Protein AF-A0A8X7U725-F1 (afdb_monomer_lite)

Organism: Brassica carinata (NCBI:txid52824)

Foldseek 3Di:
DPCPDDDQFALAAQFFAFPVCHQVCVVVCVVPQVVQLVVLPAEDEDQGGNDDPDDPDDRLSGYRYHHQVQQDDPVAWRPHGDPPDDRNHDDHDTAHWGKDWADPDQFWIKIFIDGPPDPPPDGPDIDITTRCPPGSDRRRDPPPD

Sequence (145 aa):
MLNTRRNTRGSKRNSQSYDYHYMEGETMRVMYELWFVKNKVDIVFQVTSTPTKDHPVRDQSAPVYITIGDGGNIEGLATKMTEPQPKYSAFREASFGHTILSIKNRTHTHYGWHRNQDSYTVEADTMWFYNRFWHPINDSPSFHS

Secondary structure (DSSP, 8-state):
----------S-BB---BSTTTTTTHHHHHHHHHHHHHTT--EEEESS----SS-----TTSPEEEE---S--TT-----B-SSPPTTBS------EEEEEEE-SSSEEEEEEEETTS-TT--SEEEEEEPTTT-----S-----

InterPro domains:
  IPR025733 Purple acid phosphatase, C-terminal domain [PF14008] (62-122)
  IPR029052 Metallo-dependent phosphatase-like [G3DSA:3.60.21.10] (14-141)
  IPR029052 Metallo-dependent phosphatase-like [SSF56300] (50-139)
  IPR039331 Purple acid phosphatase-like [PTHR22953] (16-130)

Radius of gyration: 15.3 Å; chains: 1; bounding box: 36×34×38 Å

pLDDT: mean 76.47, std 20.45, range [20.44, 96.69]

Structure (mmCIF, N/CA/C/O backbone):
data_AF-A0A8X7U725-F1
#
_entry.id   AF-A0A8X7U725-F1
#
loop_
_atom_site.group_PDB
_atom_site.id
_atom_site.type_symbol
_atom_site.label_atom_id
_atom_site.label_alt_id
_atom_site.label_comp_id
_atom_site.label_asym_id
_atom_site.label_entity_id
_atom_site.label_seq_id
_atom_site.pdbx_PDB_ins_code
_atom_site.Cartn_x
_atom_site.Cartn_y
_atom_site.Cartn_z
_atom_site.occupancy
_atom_site.B_iso_or_equiv
_atom_site.auth_seq_id
_atom_site.auth_comp_id
_atom_site.auth_asym_id
_atom_site.auth_atom_id
_atom_site.pdbx_PDB_model_num
ATOM 1 N N . MET A 1 1 ? 1.925 -20.130 -18.276 1.00 26.58 1 MET A N 1
ATOM 2 C CA . MET A 1 1 ? 0.991 -20.706 -17.282 1.00 26.58 1 MET A CA 1
ATOM 3 C C . MET A 1 1 ? 0.478 -19.569 -16.415 1.00 26.58 1 MET A C 1
ATOM 5 O O . MET A 1 1 ? 1.246 -19.044 -15.621 1.00 26.58 1 MET A O 1
ATOM 9 N N . LEU A 1 2 ? -0.768 -19.130 -16.627 1.00 22.23 2 LEU A N 1
ATOM 10 C CA . LEU A 1 2 ? -1.413 -18.126 -15.777 1.00 22.23 2 LEU A CA 1
ATOM 11 C C . LEU A 1 2 ? -1.651 -18.738 -14.397 1.00 22.23 2 LEU A C 1
ATOM 13 O O . LEU A 1 2 ? -2.457 -19.653 -14.245 1.00 22.23 2 LEU A O 1
ATOM 17 N N . ASN A 1 3 ? -0.912 -18.265 -13.400 1.00 20.44 3 ASN A N 1
ATOM 18 C CA . ASN A 1 3 ? -1.086 -18.692 -12.022 1.00 20.44 3 ASN A CA 1
ATOM 19 C C . ASN A 1 3 ? -2.199 -17.835 -11.405 1.00 20.44 3 ASN A C 1
ATOM 21 O O . ASN A 1 3 ? -1.935 -16.892 -10.668 1.00 20.44 3 ASN A O 1
ATOM 25 N N . THR A 1 4 ? -3.455 -18.132 -11.740 1.00 25.75 4 THR A N 1
ATOM 26 C CA . THR A 1 4 ? -4.615 -17.551 -11.052 1.00 25.75 4 THR A CA 1
ATOM 27 C C . THR A 1 4 ? -4.652 -18.129 -9.636 1.00 25.75 4 THR A C 1
ATOM 29 O O . THR A 1 4 ? -5.271 -19.165 -9.380 1.00 25.75 4 THR A O 1
ATOM 32 N N . ARG A 1 5 ? -3.902 -17.528 -8.704 1.00 31.48 5 ARG A N 1
ATOM 33 C CA . ARG A 1 5 ? -3.856 -17.997 -7.317 1.00 31.48 5 ARG A CA 1
ATOM 34 C C . ARG A 1 5 ? -5.015 -17.413 -6.522 1.00 31.48 5 ARG A C 1
ATOM 36 O O . ARG A 1 5 ? -5.177 -16.210 -6.377 1.00 31.48 5 ARG A O 1
ATOM 43 N N . ARG A 1 6 ? -5.821 -18.348 -6.020 1.00 25.98 6 ARG A N 1
ATOM 44 C CA . ARG A 1 6 ? -6.953 -18.166 -5.115 1.00 25.98 6 ARG A CA 1
ATOM 45 C C . ARG A 1 6 ? -6.608 -17.193 -3.988 1.00 25.98 6 ARG A C 1
ATOM 47 O O . ARG A 1 6 ? -5.664 -17.413 -3.244 1.00 25.98 6 ARG A O 1
ATOM 54 N N . ASN A 1 7 ? -7.456 -16.184 -3.869 1.00 31.25 7 ASN A N 1
ATOM 55 C CA . ASN A 1 7 ? -7.784 -15.368 -2.709 1.00 31.25 7 ASN A CA 1
ATOM 56 C C . ASN A 1 7 ? -7.334 -15.936 -1.335 1.00 31.25 7 ASN A C 1
ATOM 58 O O . ASN A 1 7 ? -8.131 -16.545 -0.623 1.00 31.25 7 ASN A O 1
ATOM 62 N N . THR A 1 8 ? -6.076 -15.734 -0.933 1.00 26.09 8 THR A N 1
ATOM 63 C CA . THR A 1 8 ? -5.598 -16.040 0.430 1.00 26.09 8 THR A CA 1
ATOM 64 C C . THR A 1 8 ? -5.475 -14.745 1.229 1.00 26.09 8 THR A C 1
ATOM 66 O O . THR A 1 8 ? -4.376 -14.215 1.397 1.00 26.09 8 THR A O 1
ATOM 69 N N . ARG A 1 9 ? -6.620 -14.214 1.678 1.00 45.56 9 ARG A N 1
ATOM 70 C CA . ARG A 1 9 ? -6.715 -12.974 2.466 1.00 45.56 9 ARG A CA 1
ATOM 71 C C . ARG A 1 9 ? -6.283 -13.246 3.892 1.00 45.56 9 ARG A C 1
ATOM 73 O O . ARG A 1 9 ? -6.796 -14.179 4.495 1.00 45.56 9 ARG A O 1
ATOM 80 N N . GLY A 1 10 ? -5.288 -12.465 4.315 1.00 29.30 10 GLY A N 1
ATOM 81 C CA . GLY A 1 10 ? -4.409 -12.497 5.483 1.00 29.30 10 GLY A CA 1
ATOM 82 C C . GLY A 1 10 ? -4.087 -11.094 5.891 1.00 29.30 10 GLY A C 1
ATOM 83 O O . GLY A 1 10 ? -3.778 -10.331 4.991 1.00 29.30 10 GLY A O 1
ATOM 84 N N . SER A 1 11 ? -4.074 -10.766 7.188 1.00 34.38 11 SER A N 1
ATOM 85 C CA . SER A 1 11 ? -3.306 -9.634 7.726 1.00 34.38 11 SER A CA 1
ATOM 86 C C . SER A 1 11 ? -1.824 -9.830 7.387 1.00 34.38 11 SER A C 1
ATOM 88 O O . SER A 1 11 ? -1.000 -10.227 8.210 1.00 34.38 11 SER A O 1
ATOM 90 N N . LYS A 1 12 ? -1.523 -9.639 6.115 1.00 39.59 12 LYS A N 1
ATOM 91 C CA . LYS A 1 12 ? -0.254 -9.758 5.443 1.00 39.59 12 LYS A CA 1
ATOM 92 C C . LYS A 1 12 ? -0.116 -8.421 4.723 1.00 39.59 12 LYS A C 1
ATOM 94 O O . LYS A 1 12 ? -1.026 -7.984 4.024 1.00 39.59 12 LYS A O 1
ATOM 99 N N . ARG A 1 13 ? 0.986 -7.731 4.969 1.00 49.31 13 ARG A N 1
ATOM 100 C CA . ARG A 1 13 ? 1.306 -6.466 4.316 1.00 49.31 13 ARG A CA 1
ATOM 101 C C . ARG A 1 13 ? 1.767 -6.796 2.897 1.00 49.31 13 ARG A C 1
ATOM 103 O O . ARG A 1 13 ? 2.582 -7.703 2.734 1.00 49.31 13 ARG A O 1
ATOM 110 N N . ASN A 1 14 ? 1.301 -6.076 1.881 1.00 47.62 14 ASN A N 1
ATOM 111 C CA . ASN A 1 14 ? 1.899 -6.120 0.540 1.00 47.62 14 ASN A CA 1
ATOM 112 C C . ASN A 1 14 ? 3.205 -5.314 0.558 1.00 47.62 14 ASN A C 1
ATOM 114 O O . ASN A 1 14 ? 3.361 -4.280 -0.084 1.00 47.62 14 ASN A O 1
ATOM 118 N N . SER A 1 15 ? 4.133 -5.771 1.393 1.00 51.38 15 SER A N 1
ATOM 119 C CA . SER A 1 15 ? 5.429 -5.152 1.595 1.00 51.38 15 SER A CA 1
ATOM 120 C C . SER A 1 15 ? 6.461 -5.960 0.828 1.00 51.38 15 SER A C 1
ATOM 122 O O . SER A 1 15 ? 6.668 -7.153 1.090 1.00 51.38 15 SER A O 1
ATOM 124 N N . GLN A 1 16 ? 7.082 -5.298 -0.141 1.00 57.16 16 GLN A N 1
ATOM 125 C CA . GLN A 1 16 ? 8.249 -5.815 -0.834 1.00 57.16 16 GLN A CA 1
ATOM 126 C C . GLN A 1 16 ? 9.435 -5.713 0.129 1.00 57.16 16 GLN A C 1
ATOM 128 O O . GLN A 1 16 ? 9.590 -4.698 0.798 1.00 57.16 16 GLN A O 1
ATOM 133 N N . SER A 1 17 ? 10.234 -6.772 0.266 1.00 55.88 17 SER A N 1
ATOM 134 C CA . SER A 1 17 ? 11.339 -6.841 1.236 1.00 55.88 17 SER A CA 1
ATOM 135 C C . SER A 1 17 ? 12.686 -6.877 0.521 1.00 55.88 17 SER A C 1
ATOM 137 O O . SER A 1 17 ? 13.456 -7.835 0.638 1.00 55.88 17 SER A O 1
ATOM 139 N N . TYR A 1 18 ? 12.923 -5.843 -0.284 1.00 60.12 18 TYR A N 1
ATOM 140 C CA . TYR A 1 18 ? 14.171 -5.682 -1.014 1.00 60.12 18 TYR A CA 1
ATOM 141 C C . TYR A 1 18 ? 15.361 -5.522 -0.071 1.00 60.12 18 TYR A C 1
ATOM 143 O O . TYR A 1 18 ? 15.258 -4.885 0.977 1.00 60.12 18 TYR A O 1
ATOM 151 N N . ASP A 1 19 ? 16.497 -6.090 -0.470 1.00 58.75 19 ASP A N 1
ATOM 152 C CA . ASP A 1 19 ? 17.768 -5.884 0.233 1.00 58.75 19 ASP A CA 1
ATOM 153 C C . ASP A 1 19 ? 18.267 -4.442 0.041 1.00 58.75 19 ASP A C 1
ATOM 155 O O . ASP A 1 19 ? 18.885 -3.849 0.924 1.00 58.75 19 ASP A O 1
ATOM 159 N N . TYR A 1 20 ? 17.975 -3.863 -1.127 1.00 58.16 20 TYR A N 1
ATOM 160 C CA . TYR A 1 20 ? 18.215 -2.456 -1.422 1.00 58.16 20 TYR A CA 1
ATOM 161 C C . TYR A 1 20 ? 17.179 -1.592 -0.679 1.00 58.16 20 TYR A C 1
ATOM 163 O O . TYR A 1 20 ? 15.990 -1.907 -0.705 1.00 58.16 20 TYR A O 1
ATOM 171 N N . HIS A 1 21 ? 17.628 -0.534 0.010 1.00 69.06 21 HIS A N 1
ATOM 172 C CA . HIS A 1 21 ? 16.818 0.283 0.939 1.00 69.06 21 HIS A CA 1
ATOM 173 C C . HIS A 1 21 ? 16.231 -0.476 2.146 1.00 69.06 21 HIS A C 1
ATOM 175 O O . HIS A 1 21 ? 15.200 -0.096 2.710 1.00 69.06 21 HIS A O 1
ATOM 181 N N . TYR A 1 22 ? 16.888 -1.557 2.575 1.00 69.31 22 TYR A N 1
ATOM 182 C CA . TYR A 1 22 ? 16.483 -2.304 3.763 1.00 69.31 22 TYR A CA 1
ATOM 183 C C . TYR A 1 22 ? 16.541 -1.426 5.031 1.00 69.31 22 TYR A C 1
ATOM 185 O O . TYR A 1 22 ? 17.555 -0.797 5.323 1.00 69.31 22 TYR A O 1
ATOM 193 N N . MET A 1 23 ? 15.450 -1.416 5.804 1.00 71.06 23 MET A N 1
ATOM 194 C CA . MET A 1 23 ? 15.261 -0.677 7.071 1.00 71.06 23 MET A CA 1
ATOM 195 C C . MET A 1 23 ? 15.273 0.855 6.973 1.00 71.06 23 MET A C 1
ATOM 197 O O . MET A 1 23 ? 15.240 1.521 8.006 1.00 71.06 23 MET A O 1
ATOM 201 N N . GLU A 1 24 ? 15.238 1.437 5.775 1.00 76.81 24 GLU A N 1
ATOM 202 C CA . GLU A 1 24 ? 15.301 2.896 5.629 1.00 76.81 24 GLU A CA 1
ATOM 203 C C . GLU A 1 24 ? 14.117 3.612 6.300 1.00 76.81 24 GLU A C 1
ATOM 205 O O . GLU A 1 24 ? 14.296 4.622 6.978 1.00 76.81 24 GLU A O 1
ATOM 210 N N . GLY A 1 25 ? 12.907 3.056 6.198 1.00 77.75 25 GLY A N 1
ATOM 211 C CA . GLY A 1 25 ? 11.727 3.649 6.831 1.00 77.75 25 GLY A CA 1
ATOM 212 C C . GLY A 1 25 ? 11.488 3.240 8.290 1.00 77.75 25 GLY A C 1
ATOM 213 O O . GLY A 1 25 ? 10.412 3.513 8.823 1.00 77.75 25 GLY A O 1
ATOM 214 N N . GLU A 1 26 ? 12.450 2.593 8.954 1.00 80.06 26 GLU A N 1
ATOM 215 C CA . GLU A 1 26 ? 12.292 2.150 10.346 1.00 80.06 26 GLU A CA 1
ATOM 216 C C . GLU A 1 26 ? 12.117 3.326 11.318 1.00 80.06 26 GLU A C 1
ATOM 218 O O . GLU A 1 26 ? 11.292 3.268 12.229 1.00 80.06 26 GLU A O 1
ATOM 223 N N . THR A 1 27 ? 12.830 4.432 11.100 1.00 83.06 27 THR A N 1
ATOM 224 C CA . THR A 1 27 ? 12.709 5.643 11.930 1.00 83.06 27 THR A CA 1
ATOM 225 C C . THR A 1 27 ? 11.303 6.242 11.854 1.00 83.06 27 THR A C 1
ATOM 227 O O . THR A 1 27 ? 10.705 6.564 12.881 1.00 83.06 27 THR A O 1
ATOM 230 N N . MET A 1 28 ? 10.734 6.323 10.648 1.00 84.31 28 MET A N 1
ATOM 231 C CA . MET A 1 28 ? 9.357 6.766 10.413 1.00 84.31 28 MET A CA 1
ATOM 232 C C . MET A 1 28 ? 8.356 5.822 11.087 1.00 84.31 28 MET A C 1
ATOM 234 O O . MET A 1 28 ? 7.442 6.283 11.776 1.00 84.31 28 MET A O 1
ATOM 238 N N . ARG A 1 29 ? 8.561 4.504 10.960 1.00 83.19 29 ARG A N 1
ATOM 239 C CA . ARG A 1 29 ? 7.709 3.496 11.601 1.00 83.19 29 ARG A CA 1
ATOM 240 C C . ARG A 1 29 ? 7.685 3.662 13.118 1.00 83.19 29 ARG A C 1
ATOM 242 O O . ARG A 1 29 ? 6.602 3.748 13.688 1.00 83.19 29 ARG A O 1
ATOM 249 N N . VAL A 1 30 ? 8.850 3.753 13.762 1.00 82.00 30 VAL A N 1
ATOM 250 C CA . VAL A 1 30 ? 8.955 3.898 15.225 1.00 82.00 30 VAL A CA 1
ATOM 251 C C . VAL A 1 30 ? 8.194 5.130 15.722 1.00 82.00 30 VAL A C 1
ATOM 253 O O . VAL A 1 30 ? 7.540 5.066 16.762 1.00 82.00 30 VAL A O 1
ATOM 256 N N . MET A 1 31 ? 8.229 6.231 14.969 1.00 87.62 31 MET A N 1
ATOM 257 C CA . MET A 1 31 ? 7.555 7.470 15.359 1.00 87.62 31 MET A CA 1
ATOM 258 C C . MET A 1 31 ? 6.039 7.448 15.120 1.00 87.62 31 MET A C 1
ATOM 260 O O . MET A 1 31 ? 5.293 7.982 15.940 1.00 87.62 31 MET A O 1
ATOM 264 N N . TYR A 1 32 ? 5.569 6.851 14.018 1.00 89.25 32 TYR A N 1
ATOM 265 C CA . TYR A 1 32 ? 4.184 7.031 13.561 1.00 89.25 32 TYR A CA 1
ATOM 266 C C . TYR A 1 32 ? 3.313 5.776 13.568 1.00 89.25 32 TYR A C 1
ATOM 268 O O . TYR A 1 32 ? 2.089 5.910 13.572 1.00 89.25 32 TYR A O 1
ATOM 276 N N . GLU A 1 33 ? 3.873 4.565 13.613 1.00 86.00 33 GLU A N 1
ATOM 277 C CA . GLU A 1 33 ? 3.073 3.331 13.532 1.00 86.00 33 GLU A CA 1
ATOM 278 C C . GLU A 1 33 ? 2.044 3.253 14.666 1.00 86.00 33 GLU A C 1
ATOM 280 O O . GLU A 1 33 ? 0.881 2.932 14.423 1.00 86.00 33 GLU A O 1
ATOM 285 N N . LEU A 1 34 ? 2.414 3.672 15.881 1.00 87.31 34 LEU A N 1
ATOM 286 C CA . LEU A 1 34 ? 1.478 3.756 17.006 1.00 87.31 34 LEU A CA 1
ATOM 287 C C . LEU A 1 34 ? 0.301 4.699 16.723 1.00 87.31 34 LEU A C 1
ATOM 289 O O . LEU A 1 34 ? -0.825 4.427 17.139 1.00 87.31 34 LEU A O 1
ATOM 293 N N . TRP A 1 35 ? 0.533 5.801 16.009 1.00 90.75 35 TRP A N 1
ATOM 294 C CA . TRP A 1 35 ? -0.534 6.724 15.627 1.00 90.75 35 TRP A CA 1
ATOM 295 C C . TRP A 1 35 ? -1.399 6.144 14.514 1.00 90.75 35 TRP A C 1
ATOM 297 O O . TRP A 1 35 ? -2.616 6.326 14.553 1.00 90.75 35 TRP A O 1
ATOM 307 N N . PHE A 1 36 ? -0.815 5.417 13.564 1.00 90.88 36 PHE A N 1
ATOM 308 C CA . PHE A 1 36 ? -1.578 4.753 12.509 1.00 90.88 36 PHE A CA 1
ATOM 309 C C . PHE A 1 36 ? -2.508 3.683 13.074 1.00 90.88 36 PHE A C 1
ATOM 311 O O . PHE A 1 36 ? -3.690 3.664 12.733 1.00 90.88 36 PHE A O 1
ATOM 318 N N . VAL A 1 37 ? -2.005 2.868 14.005 1.00 88.69 37 VAL A N 1
ATOM 319 C CA . VAL A 1 37 ? -2.795 1.862 14.725 1.00 88.69 37 VAL A CA 1
ATOM 320 C C . VAL A 1 37 ? -3.896 2.527 15.553 1.00 88.69 37 VAL A C 1
ATOM 322 O O . VAL A 1 37 ? -5.070 2.173 15.437 1.00 88.69 37 VAL A O 1
ATOM 325 N N . LYS A 1 38 ? -3.548 3.545 16.355 1.00 89.69 38 LYS A N 1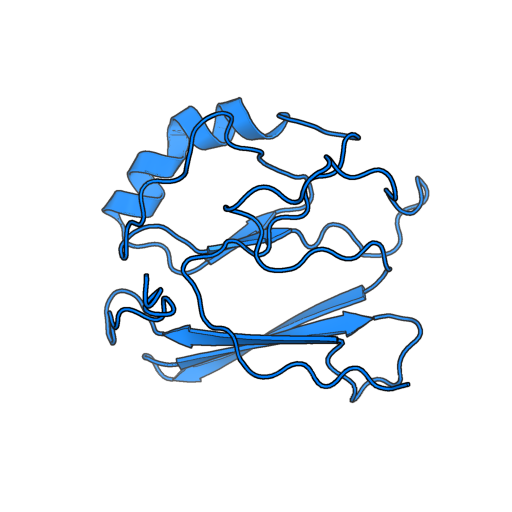
ATOM 326 C CA . LYS A 1 38 ? -4.506 4.260 17.215 1.00 89.69 38 LYS A CA 1
ATOM 327 C C . LYS A 1 38 ? -5.654 4.883 16.420 1.00 89.69 38 LYS A C 1
ATOM 329 O O . LYS A 1 38 ? -6.793 4.856 16.878 1.00 89.69 38 LYS A O 1
ATOM 334 N N . ASN A 1 39 ? -5.357 5.436 15.246 1.00 93.75 39 ASN A N 1
ATOM 335 C CA . ASN A 1 39 ? -6.340 6.101 14.391 1.00 93.75 39 ASN A CA 1
ATOM 336 C C . ASN A 1 39 ? -6.943 5.180 13.321 1.00 93.75 39 ASN A C 1
ATOM 338 O O . ASN A 1 39 ? -7.699 5.664 12.483 1.00 93.75 39 ASN A O 1
ATOM 342 N N . LYS A 1 40 ? -6.653 3.870 13.360 1.00 91.50 40 LYS A N 1
ATOM 343 C CA . LYS A 1 40 ? -7.221 2.863 12.450 1.00 91.50 40 LYS A CA 1
ATOM 344 C C . LYS A 1 40 ? -7.025 3.220 10.975 1.00 91.50 40 LYS A C 1
ATOM 346 O O . LYS A 1 40 ? -7.957 3.116 10.180 1.00 91.50 40 LYS A O 1
ATOM 351 N N . VAL A 1 41 ? -5.819 3.664 10.621 1.00 91.44 41 VAL A N 1
ATOM 352 C CA . VAL A 1 41 ? -5.458 3.922 9.221 1.00 91.44 41 VAL A CA 1
ATOM 353 C C . VAL A 1 41 ? -5.688 2.643 8.414 1.00 91.44 41 VAL A C 1
ATOM 355 O O . VAL A 1 41 ? -5.255 1.569 8.820 1.00 91.44 41 VAL A O 1
ATOM 358 N N . ASP A 1 42 ? -6.380 2.749 7.279 1.00 90.88 42 ASP A N 1
ATOM 359 C CA . ASP A 1 42 ? -6.691 1.588 6.442 1.00 90.88 42 ASP A CA 1
ATOM 360 C C . ASP A 1 42 ? -5.458 1.092 5.667 1.00 90.88 42 ASP A C 1
ATOM 362 O O . ASP A 1 42 ? -5.142 -0.101 5.671 1.00 90.88 42 ASP A O 1
ATOM 366 N N . ILE A 1 43 ? -4.767 2.010 4.982 1.00 90.38 43 ILE A N 1
ATOM 367 C CA . ILE A 1 43 ? -3.702 1.703 4.019 1.00 90.38 43 ILE A CA 1
ATOM 368 C C . ILE A 1 43 ? -2.587 2.751 4.131 1.00 90.38 43 ILE A C 1
ATOM 370 O O . ILE A 1 43 ? -2.867 3.946 4.223 1.00 90.38 43 ILE A O 1
ATOM 374 N N . VAL A 1 44 ? -1.329 2.309 4.076 1.00 90.12 44 VAL A N 1
ATOM 375 C CA . VAL A 1 44 ? -0.142 3.166 3.940 1.00 90.12 44 VAL A CA 1
ATOM 376 C C . VAL A 1 44 ? 0.581 2.799 2.647 1.00 90.12 44 VAL A C 1
ATOM 378 O O . VAL A 1 4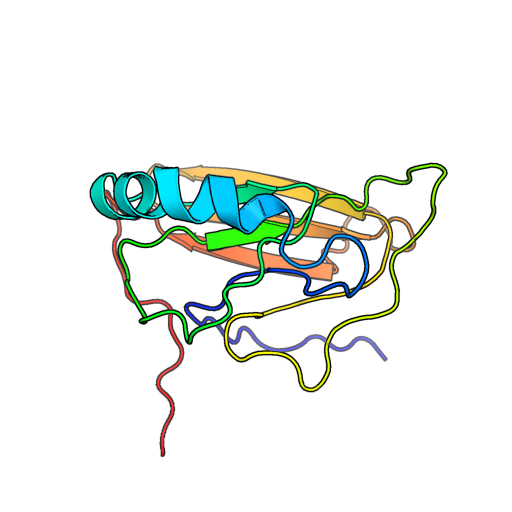4 ? 1.040 1.667 2.486 1.00 90.12 44 VAL A O 1
ATOM 381 N N . PHE A 1 45 ? 0.694 3.759 1.731 1.00 89.69 45 PHE A N 1
ATOM 382 C CA . PHE A 1 45 ? 1.494 3.616 0.515 1.00 89.69 45 PHE A CA 1
ATOM 383 C C . PHE A 1 45 ? 2.911 4.129 0.746 1.00 89.69 45 PHE A C 1
ATOM 385 O O . PHE A 1 45 ? 3.104 5.182 1.354 1.00 89.69 45 PHE A O 1
ATOM 392 N N . GLN A 1 46 ? 3.897 3.395 0.240 1.00 85.94 46 GLN A N 1
ATOM 393 C CA . GLN A 1 46 ? 5.309 3.743 0.371 1.00 85.94 46 GLN A CA 1
ATOM 394 C C . GLN A 1 46 ? 6.098 3.363 -0.882 1.00 85.94 46 GLN A C 1
ATOM 396 O O . GLN A 1 46 ? 5.726 2.446 -1.609 1.00 85.94 46 GLN A O 1
ATOM 401 N N . VAL A 1 47 ? 7.204 4.063 -1.121 1.00 81.25 47 VAL A N 1
ATOM 402 C CA . VAL A 1 47 ? 8.098 3.813 -2.264 1.00 81.25 47 VAL A CA 1
ATOM 403 C C . VAL A 1 47 ? 9.155 2.772 -1.898 1.00 81.25 47 VAL A C 1
ATOM 405 O O . VAL A 1 47 ? 9.375 1.824 -2.643 1.00 81.25 47 VAL A O 1
ATOM 408 N N . THR A 1 48 ? 9.763 2.911 -0.722 1.00 73.81 48 THR A N 1
ATOM 409 C CA . THR A 1 48 ? 10.781 1.993 -0.204 1.00 73.81 48 THR A CA 1
ATOM 410 C C . THR A 1 48 ? 10.193 1.049 0.837 1.00 73.81 48 THR A C 1
ATOM 412 O O . THR A 1 48 ? 9.123 1.292 1.401 1.00 73.81 48 THR A O 1
ATOM 415 N N . SER A 1 49 ? 10.862 -0.078 1.075 1.00 65.62 49 SER A N 1
ATOM 416 C CA . SER A 1 49 ? 10.426 -1.052 2.075 1.00 65.62 49 SER A CA 1
ATOM 417 C C . SER A 1 49 ? 10.685 -0.559 3.504 1.00 65.62 49 SER A C 1
ATOM 419 O O . SER A 1 49 ? 11.709 0.051 3.799 1.00 65.62 49 SER A O 1
ATOM 421 N N . THR A 1 50 ? 9.760 -0.856 4.414 1.00 60.03 50 THR A N 1
ATOM 422 C CA . THR A 1 50 ? 9.892 -0.616 5.860 1.00 60.03 50 THR A CA 1
ATOM 423 C C . THR A 1 50 ? 9.891 -1.974 6.563 1.00 60.03 50 THR A C 1
ATOM 425 O O . THR A 1 50 ? 8.877 -2.401 7.119 1.00 60.03 50 THR A O 1
ATOM 428 N N . PRO A 1 51 ? 10.987 -2.745 6.472 1.00 58.59 51 PRO A N 1
ATOM 429 C CA . PRO A 1 51 ? 11.030 -4.055 7.096 1.00 58.59 51 PRO A CA 1
ATOM 430 C C . PRO A 1 51 ? 10.958 -3.900 8.615 1.00 58.59 51 PRO A C 1
ATOM 432 O O . PRO A 1 51 ? 11.749 -3.182 9.221 1.00 58.59 51 PRO A O 1
ATOM 435 N N . THR A 1 52 ? 10.026 -4.619 9.236 1.00 54.50 52 THR A N 1
ATOM 436 C CA . THR A 1 52 ? 9.992 -4.773 10.691 1.00 54.50 52 THR A CA 1
ATOM 437 C C . THR A 1 52 ? 10.872 -5.949 11.077 1.00 54.50 52 THR A C 1
ATOM 439 O O . THR A 1 52 ? 10.666 -7.061 10.583 1.00 54.50 52 THR A O 1
ATOM 442 N N . LYS A 1 53 ? 11.835 -5.712 11.971 1.00 46.06 53 LYS A N 1
ATOM 443 C CA . LYS A 1 53 ? 12.752 -6.747 12.471 1.00 46.06 53 LYS A CA 1
ATOM 444 C C . LYS A 1 53 ? 12.032 -7.831 13.282 1.00 46.06 53 LYS A C 1
ATOM 446 O O . LYS A 1 53 ? 12.449 -8.983 13.253 1.00 46.06 53 LYS A O 1
ATOM 451 N N . ASP A 1 54 ? 10.913 -7.470 13.907 1.00 49.66 54 ASP A N 1
ATOM 452 C CA . ASP A 1 54 ? 10.137 -8.346 14.774 1.00 49.66 54 ASP A CA 1
ATOM 453 C C . ASP A 1 54 ? 8.730 -8.585 14.223 1.00 49.66 54 ASP A C 1
ATOM 455 O O . ASP A 1 54 ? 8.125 -7.735 13.565 1.00 49.66 54 ASP A O 1
ATOM 459 N N . HIS A 1 55 ? 8.243 -9.802 14.449 1.00 47.59 55 HIS A N 1
ATOM 460 C CA . HIS A 1 55 ? 6.962 -10.325 13.987 1.00 47.59 55 HIS A CA 1
ATOM 461 C C . HIS A 1 55 ? 5.834 -9.293 14.153 1.00 47.59 55 HIS A C 1
ATOM 463 O O . HIS A 1 55 ? 5.550 -8.924 15.294 1.00 47.59 55 HIS A O 1
ATOM 469 N N . PRO A 1 56 ? 5.147 -8.840 13.082 1.00 55.56 56 PRO A N 1
ATOM 470 C CA . PRO A 1 56 ? 3.977 -8.004 13.287 1.00 55.56 56 PRO A CA 1
ATOM 471 C C . PRO A 1 56 ? 2.968 -8.791 14.103 1.00 55.56 56 PRO A C 1
ATOM 473 O O . PRO A 1 56 ? 2.506 -9.867 13.703 1.00 55.56 56 PRO A O 1
ATOM 476 N N . VAL A 1 57 ? 2.638 -8.239 15.261 1.00 55.34 57 VAL A N 1
ATOM 477 C CA . VAL A 1 57 ? 1.467 -8.659 16.008 1.00 55.34 57 VAL A CA 1
ATOM 478 C C . VAL A 1 57 ? 0.280 -8.447 15.077 1.00 55.34 57 VAL A C 1
ATOM 480 O O . VAL A 1 57 ? 0.133 -7.384 14.473 1.00 55.34 57 VAL A O 1
ATOM 483 N N . ARG A 1 58 ? -0.531 -9.491 14.898 1.00 65.25 58 ARG A N 1
ATOM 484 C CA . ARG A 1 58 ? -1.767 -9.379 14.126 1.00 65.25 58 ARG A CA 1
ATOM 485 C C . ARG A 1 58 ? -2.677 -8.402 14.854 1.00 65.25 58 ARG A C 1
ATOM 487 O O . ARG A 1 58 ? -3.269 -8.762 15.866 1.00 65.25 58 ARG A O 1
ATOM 494 N N . ASP A 1 59 ? -2.773 -7.191 14.331 1.00 75.75 59 ASP A N 1
ATOM 495 C CA . ASP A 1 59 ? -3.656 -6.161 14.848 1.00 75.75 59 ASP A CA 1
ATOM 496 C C . ASP A 1 59 ? -4.611 -5.725 13.741 1.00 75.75 59 ASP A C 1
ATOM 498 O O . ASP A 1 59 ? -4.212 -5.196 12.706 1.00 75.75 59 ASP A O 1
ATOM 502 N N . GLN A 1 60 ? -5.901 -5.946 13.977 1.00 81.00 60 GLN A N 1
ATOM 503 C CA . GLN A 1 60 ? -6.961 -5.534 13.067 1.00 81.00 60 GLN A CA 1
ATOM 504 C C . GLN A 1 60 ? -7.073 -4.002 12.960 1.00 81.00 60 GLN A C 1
ATOM 506 O O . GLN A 1 60 ? -7.714 -3.505 12.039 1.00 81.00 60 GLN A O 1
ATOM 511 N N . SER A 1 61 ? -6.465 -3.244 13.871 1.00 86.12 61 SER A N 1
ATOM 512 C CA . SER A 1 61 ? -6.368 -1.784 13.804 1.00 86.12 61 SER A CA 1
ATOM 513 C C . SER A 1 61 ? -5.123 -1.295 13.056 1.00 86.12 61 SER A C 1
ATOM 515 O O . SER A 1 61 ? -5.043 -0.103 12.774 1.00 86.12 61 SER A O 1
ATOM 517 N N . ALA A 1 62 ? -4.167 -2.174 12.728 1.00 85.50 62 ALA A N 1
ATOM 518 C CA . ALA A 1 62 ? -2.981 -1.791 11.970 1.00 85.50 62 ALA A CA 1
ATOM 519 C C . ALA A 1 62 ? -3.300 -1.595 10.476 1.00 85.50 62 ALA A C 1
ATOM 521 O O . ALA A 1 62 ? -4.106 -2.347 9.915 1.00 85.50 62 ALA A O 1
ATOM 522 N N . PRO A 1 63 ? -2.644 -0.624 9.815 1.00 87.62 63 PRO A N 1
ATOM 523 C CA . PRO A 1 63 ? -2.802 -0.424 8.384 1.00 87.62 63 PRO A CA 1
ATOM 524 C C . PRO A 1 63 ? -2.156 -1.548 7.579 1.00 87.62 63 PRO A C 1
ATOM 526 O O . PRO A 1 63 ? -1.178 -2.183 7.993 1.00 87.62 63 PRO A O 1
ATOM 529 N N . VAL A 1 64 ? -2.648 -1.728 6.356 1.00 86.31 64 VAL A N 1
ATOM 530 C CA . VAL A 1 64 ? -1.931 -2.511 5.350 1.00 86.31 64 VAL A CA 1
ATOM 531 C C . VAL A 1 64 ? -0.907 -1.615 4.665 1.00 86.31 64 VAL A C 1
ATOM 533 O O . VAL A 1 64 ? -1.245 -0.570 4.117 1.00 86.31 64 VAL A O 1
ATOM 536 N N . TYR A 1 65 ? 0.354 -2.035 4.691 1.00 86.25 65 TYR A N 1
ATOM 537 C CA . TYR A 1 65 ? 1.435 -1.346 3.994 1.00 86.25 65 TYR A CA 1
ATOM 538 C C . TYR A 1 65 ? 1.582 -1.914 2.586 1.00 86.25 65 TYR A C 1
ATOM 540 O O . TYR A 1 65 ? 1.651 -3.138 2.429 1.00 86.25 65 TYR A O 1
ATOM 548 N N . ILE A 1 66 ? 1.629 -1.026 1.594 1.00 87.38 66 ILE A N 1
ATOM 549 C CA . ILE A 1 66 ? 1.773 -1.367 0.180 1.00 87.38 66 ILE A CA 1
ATOM 550 C C . ILE A 1 66 ? 2.974 -0.615 -0.389 1.00 87.38 66 ILE A C 1
ATOM 552 O O . ILE A 1 66 ? 3.000 0.619 -0.397 1.00 87.38 66 ILE A O 1
ATOM 556 N N . THR A 1 67 ? 3.968 -1.360 -0.866 1.00 86.62 67 THR A N 1
ATOM 557 C CA . THR A 1 67 ? 5.129 -0.791 -1.561 1.00 86.62 67 THR A CA 1
ATOM 558 C C . THR A 1 67 ? 4.827 -0.654 -3.056 1.00 86.62 67 THR A C 1
ATOM 560 O O . THR A 1 67 ? 4.513 -1.655 -3.691 1.00 86.62 67 THR A O 1
ATOM 563 N N . ILE A 1 68 ? 4.908 0.567 -3.596 1.00 88.12 68 ILE A N 1
ATOM 564 C CA . ILE A 1 68 ? 4.566 0.924 -4.993 1.00 88.12 68 ILE A CA 1
ATOM 565 C C . ILE A 1 68 ? 5.645 1.804 -5.657 1.00 88.12 68 ILE A C 1
ATOM 567 O O . ILE A 1 68 ? 5.353 2.737 -6.403 1.00 88.12 68 ILE A O 1
ATOM 571 N N . GLY A 1 69 ? 6.916 1.570 -5.315 1.00 87.19 69 GLY A N 1
ATOM 572 C CA . GLY A 1 69 ? 8.069 2.318 -5.839 1.00 87.19 69 GLY A CA 1
ATOM 573 C C . GLY A 1 69 ? 8.541 1.895 -7.236 1.00 87.19 69 GLY A C 1
ATOM 574 O O . GLY A 1 69 ? 9.631 2.263 -7.664 1.00 87.19 69 GLY A O 1
ATOM 575 N N . AS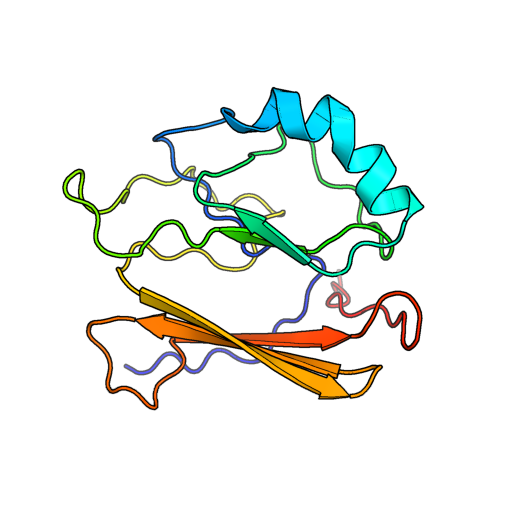P A 1 70 ? 7.737 1.114 -7.948 1.00 90.00 70 ASP A N 1
ATOM 576 C CA . ASP A 1 70 ? 8.047 0.403 -9.185 1.00 90.00 70 ASP A CA 1
ATOM 577 C C . ASP A 1 70 ? 7.587 1.148 -10.454 1.00 90.00 70 ASP A C 1
ATOM 579 O O . ASP A 1 70 ? 7.269 0.546 -11.476 1.00 90.00 70 ASP A O 1
ATOM 583 N N . GLY A 1 71 ? 7.589 2.482 -10.424 1.00 91.06 71 GLY A N 1
ATOM 584 C CA . GLY A 1 71 ? 7.075 3.310 -11.524 1.00 91.06 71 GLY A CA 1
ATOM 585 C C . GLY A 1 71 ? 7.954 3.401 -12.782 1.00 91.06 71 GLY A C 1
ATOM 586 O O . GLY A 1 71 ? 7.539 4.033 -13.749 1.00 91.06 71 GLY A O 1
ATOM 587 N N . GLY A 1 72 ? 9.157 2.808 -12.796 1.00 90.25 72 GLY A N 1
ATOM 588 C CA . GLY A 1 72 ? 10.079 2.886 -13.945 1.00 90.25 72 GLY A CA 1
ATOM 589 C C . GLY A 1 72 ? 11.240 3.872 -13.783 1.00 90.25 72 GLY A C 1
ATOM 590 O O . GLY A 1 72 ? 11.593 4.562 -14.737 1.00 90.25 72 GLY A O 1
ATOM 591 N N . ASN A 1 73 ? 11.813 3.984 -12.582 1.00 88.81 73 ASN A N 1
ATOM 592 C CA . ASN A 1 73 ? 12.951 4.872 -12.330 1.00 88.81 73 ASN A CA 1
ATOM 593 C C . ASN A 1 73 ? 14.238 4.409 -13.064 1.00 88.81 73 ASN A C 1
ATOM 595 O O . ASN A 1 73 ? 14.359 3.254 -13.478 1.00 88.81 73 ASN A O 1
ATOM 599 N N . ILE A 1 74 ? 15.212 5.319 -13.197 1.00 90.44 74 ILE A N 1
ATOM 600 C CA . ILE A 1 74 ? 16.483 5.068 -13.905 1.00 90.44 74 ILE A CA 1
ATOM 601 C C . ILE A 1 74 ? 17.429 4.095 -13.182 1.00 90.44 74 ILE A C 1
ATOM 603 O O . ILE A 1 74 ? 18.332 3.555 -13.815 1.00 90.44 74 ILE A O 1
ATOM 607 N N . GLU A 1 75 ? 17.247 3.882 -11.877 1.00 87.00 75 GLU A N 1
ATOM 608 C CA . GLU A 1 75 ? 18.053 2.955 -11.069 1.00 87.00 75 GLU A CA 1
ATOM 609 C C . GLU A 1 75 ? 17.704 1.494 -11.396 1.00 87.00 75 GLU A C 1
ATOM 611 O O . GLU A 1 75 ? 18.512 0.590 -11.181 1.00 87.00 75 GLU A O 1
ATOM 616 N N . GLY A 1 76 ? 16.527 1.266 -11.987 1.00 87.75 76 GLY A N 1
ATOM 617 C CA . GLY A 1 76 ? 16.058 -0.040 -12.428 1.00 87.75 76 GLY A CA 1
ATOM 618 C C . GLY A 1 76 ? 15.243 -0.782 -11.367 1.00 87.75 76 GLY A C 1
ATOM 619 O O . GLY A 1 76 ? 14.777 -0.215 -10.380 1.00 87.75 76 GLY A O 1
ATOM 620 N N . LEU A 1 77 ? 15.027 -2.081 -11.596 1.00 85.00 77 LEU A N 1
ATOM 621 C CA . LEU A 1 77 ? 14.292 -2.941 -10.667 1.00 85.00 77 LEU A CA 1
ATOM 622 C C . LEU A 1 77 ? 15.210 -3.479 -9.570 1.00 85.00 77 LEU A C 1
ATOM 624 O O . LEU A 1 77 ? 16.219 -4.132 -9.850 1.00 85.00 77 LEU A O 1
ATOM 628 N N . ALA A 1 78 ? 14.791 -3.324 -8.317 1.00 82.75 78 ALA A N 1
ATOM 629 C CA . ALA A 1 78 ? 15.334 -4.121 -7.229 1.00 82.75 78 ALA A CA 1
ATOM 630 C C . ALA A 1 78 ? 14.826 -5.565 -7.379 1.00 82.75 78 ALA A C 1
ATOM 632 O O . ALA A 1 78 ? 13.628 -5.819 -7.342 1.00 82.75 78 ALA A O 1
ATOM 633 N N . THR A 1 79 ? 15.725 -6.527 -7.588 1.00 83.56 79 THR A N 1
ATOM 634 C CA . THR A 1 79 ? 15.359 -7.950 -7.753 1.00 83.56 79 THR A CA 1
ATOM 635 C C . THR A 1 79 ? 15.758 -8.813 -6.561 1.00 83.56 79 THR A C 1
ATOM 637 O O . THR A 1 79 ? 15.176 -9.874 -6.346 1.00 83.56 79 THR A O 1
ATOM 640 N N . LYS A 1 80 ? 16.728 -8.358 -5.758 1.0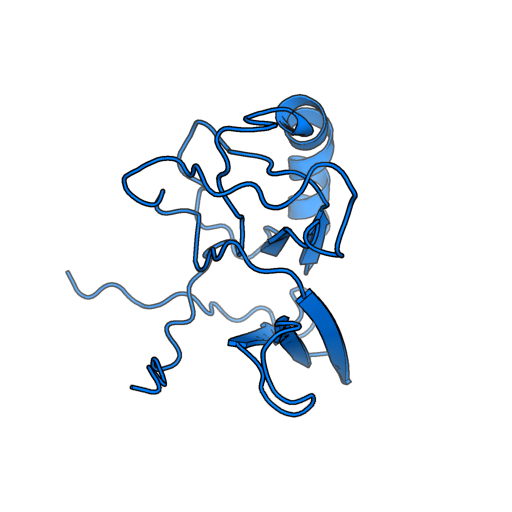0 84.12 80 LYS A N 1
ATOM 641 C CA . LYS A 1 80 ? 17.176 -9.056 -4.549 1.00 84.12 80 LYS A CA 1
ATOM 642 C C . LYS A 1 80 ? 16.206 -8.796 -3.405 1.00 84.12 80 LYS A C 1
ATOM 644 O O . LYS A 1 80 ? 16.051 -7.654 -2.972 1.00 84.12 80 LYS A O 1
ATOM 649 N N . MET A 1 81 ? 15.565 -9.858 -2.935 1.00 83.62 81 MET A N 1
ATOM 650 C CA . MET A 1 81 ? 14.657 -9.840 -1.795 1.00 83.62 81 MET A CA 1
ATOM 651 C C . MET A 1 81 ? 15.184 -10.768 -0.703 1.00 83.62 81 MET A C 1
ATOM 653 O O . MET A 1 81 ? 15.757 -11.816 -0.993 1.00 83.62 81 MET A O 1
ATOM 657 N N . THR A 1 82 ? 14.906 -10.415 0.547 1.00 81.19 82 THR A N 1
ATOM 658 C CA . THR A 1 82 ? 15.191 -11.262 1.712 1.00 81.19 82 THR A CA 1
ATOM 659 C C . THR A 1 82 ? 14.498 -12.625 1.596 1.00 81.19 82 THR A C 1
ATOM 661 O O . THR A 1 82 ? 13.292 -12.700 1.342 1.00 81.19 82 THR A O 1
ATOM 664 N N . GLU A 1 83 ? 15.242 -13.710 1.819 1.00 82.12 83 GLU A N 1
ATOM 665 C CA . GLU A 1 83 ? 14.725 -15.084 1.785 1.00 82.12 83 GLU A CA 1
ATOM 666 C C . GLU A 1 83 ? 14.942 -15.818 3.124 1.00 82.12 83 GLU A C 1
ATOM 668 O O . GLU A 1 83 ? 15.995 -15.651 3.745 1.00 82.12 83 GLU A O 1
ATOM 673 N N . PRO A 1 84 ? 13.980 -16.650 3.578 1.00 86.50 84 PRO A N 1
ATOM 674 C CA . PRO A 1 84 ? 12.666 -16.893 2.970 1.00 86.50 84 PRO A CA 1
ATOM 675 C C . PRO A 1 84 ? 11.729 -15.679 3.102 1.00 86.50 84 PRO A C 1
ATOM 677 O O . PRO A 1 84 ? 11.948 -14.818 3.957 1.00 86.50 84 PRO A O 1
ATOM 680 N N . GLN A 1 85 ? 10.660 -15.622 2.296 1.00 81.38 85 GLN A N 1
ATOM 681 C CA . GLN A 1 85 ? 9.644 -14.567 2.413 1.00 81.38 85 GLN A CA 1
ATOM 682 C C . GLN A 1 85 ? 9.188 -14.388 3.869 1.00 81.38 85 GLN A C 1
ATOM 684 O O . GLN A 1 85 ? 8.659 -15.332 4.472 1.00 81.38 85 GLN A O 1
ATOM 689 N N . PRO A 1 86 ? 9.364 -13.192 4.459 1.00 78.31 86 PRO A N 1
ATOM 690 C CA . PRO A 1 86 ? 8.988 -12.977 5.841 1.00 78.31 86 PRO A CA 1
ATOM 691 C C . PRO A 1 86 ? 7.468 -13.068 5.981 1.00 78.31 86 PRO A C 1
ATOM 693 O O . PRO A 1 86 ? 6.724 -12.606 5.118 1.00 78.31 86 PRO A O 1
ATOM 696 N N . LYS A 1 87 ? 6.986 -13.609 7.108 1.00 80.00 87 LYS A N 1
ATOM 697 C CA . LYS A 1 87 ? 5.547 -13.865 7.345 1.00 80.00 87 LYS A CA 1
ATOM 698 C C . LYS A 1 87 ? 4.656 -12.621 7.216 1.00 80.00 87 LYS A C 1
ATOM 700 O O . LYS A 1 87 ? 3.447 -12.759 7.052 1.00 80.00 87 LYS A O 1
ATOM 705 N N . TYR A 1 88 ? 5.239 -11.428 7.330 1.00 76.38 88 TYR A N 1
ATOM 706 C CA . TYR A 1 88 ? 4.532 -10.162 7.182 1.00 76.38 88 TYR A CA 1
ATOM 707 C C . TYR A 1 88 ? 4.288 -9.754 5.730 1.00 76.38 88 TYR A C 1
ATOM 709 O O . TYR A 1 88 ? 3.438 -8.899 5.516 1.00 76.38 88 TYR A O 1
ATOM 717 N N . SER A 1 89 ? 5.021 -10.312 4.765 1.00 80.06 89 SER A N 1
ATOM 718 C CA . SER A 1 89 ? 4.883 -10.016 3.339 1.00 80.06 89 SER A CA 1
ATOM 719 C C . SER A 1 89 ? 3.850 -10.966 2.724 1.00 80.06 89 SER A C 1
ATOM 721 O O . SER A 1 89 ? 3.994 -12.186 2.820 1.00 80.06 89 SER A O 1
ATOM 723 N N . ALA A 1 90 ? 2.781 -10.427 2.132 1.00 80.62 90 ALA A N 1
ATOM 724 C CA . ALA A 1 90 ? 1.753 -11.215 1.446 1.00 80.62 90 ALA A CA 1
ATOM 725 C C . ALA A 1 90 ? 2.150 -11.556 0.024 1.00 80.62 90 ALA A C 1
ATOM 727 O O . ALA A 1 90 ? 2.137 -12.722 -0.371 1.00 80.62 90 ALA A O 1
ATOM 728 N N . PHE A 1 91 ? 2.498 -10.510 -0.707 1.00 84.19 91 PHE A N 1
ATOM 729 C CA . PHE A 1 91 ? 2.840 -10.531 -2.106 1.00 84.19 91 PHE A CA 1
ATOM 730 C C . PHE A 1 91 ? 4.045 -9.617 -2.313 1.00 84.19 91 PHE A C 1
ATOM 732 O O . PHE A 1 91 ? 4.177 -8.578 -1.660 1.00 84.19 91 PHE A O 1
ATOM 739 N N . ARG A 1 92 ? 4.947 -10.045 -3.194 1.00 85.25 92 ARG A N 1
ATOM 740 C CA . ARG A 1 92 ? 6.124 -9.289 -3.613 1.00 85.25 92 ARG A CA 1
ATOM 741 C C . ARG A 1 92 ? 6.537 -9.763 -4.999 1.00 85.25 92 ARG A C 1
ATOM 743 O O . ARG A 1 92 ? 6.653 -10.965 -5.227 1.00 85.25 92 ARG A O 1
ATOM 750 N N . GLU A 1 93 ? 6.764 -8.824 -5.905 1.00 86.06 93 GLU A N 1
ATOM 751 C CA . GLU A 1 93 ? 7.214 -9.097 -7.267 1.00 86.06 93 GLU A CA 1
ATOM 752 C C . GLU A 1 93 ? 8.076 -7.928 -7.747 1.00 86.06 93 GLU A C 1
ATOM 754 O O . GLU A 1 93 ? 7.754 -6.773 -7.494 1.00 86.06 93 GLU A O 1
ATOM 759 N N . ALA A 1 94 ? 9.192 -8.230 -8.414 1.00 88.75 94 ALA A N 1
ATOM 760 C CA . ALA A 1 94 ? 10.035 -7.224 -9.049 1.00 88.75 94 ALA A CA 1
ATOM 761 C C . ALA A 1 94 ? 9.593 -7.046 -10.505 1.00 88.75 94 ALA A C 1
ATOM 763 O O . ALA A 1 94 ? 10.030 -7.771 -11.397 1.00 88.75 94 ALA A O 1
ATOM 764 N N . SER A 1 95 ? 8.683 -6.111 -10.738 1.00 90.31 95 SER A N 1
ATOM 765 C CA . SER A 1 95 ? 8.245 -5.682 -12.067 1.00 90.31 95 SER A CA 1
ATOM 766 C C . SER A 1 95 ? 7.862 -4.221 -12.004 1.00 90.31 95 SER A C 1
ATOM 768 O O . SER A 1 95 ? 7.460 -3.759 -10.945 1.00 90.31 95 SER A O 1
ATOM 770 N N . PHE A 1 96 ? 7.986 -3.509 -13.122 1.00 92.50 96 PHE A N 1
ATOM 771 C CA . PHE A 1 96 ? 7.448 -2.159 -13.193 1.00 92.50 96 PHE A CA 1
ATOM 772 C C . PHE A 1 96 ? 5.935 -2.207 -13.341 1.00 92.50 96 PHE A C 1
ATOM 774 O O . PHE A 1 96 ? 5.400 -3.089 -14.021 1.00 92.50 96 PHE A O 1
ATOM 781 N N . GLY A 1 97 ? 5.261 -1.233 -12.752 1.00 93.44 97 GLY A N 1
ATOM 782 C CA . GLY A 1 97 ? 3.816 -1.223 -12.709 1.00 93.44 97 GLY A CA 1
ATOM 783 C C . GLY A 1 97 ? 3.237 0.029 -12.079 1.00 93.44 97 GLY A C 1
ATOM 784 O O . GLY A 1 97 ? 3.913 1.030 -11.842 1.00 93.44 97 GLY A O 1
ATOM 785 N N . HIS A 1 98 ? 1.933 -0.033 -11.844 1.00 93.12 98 HIS A N 1
ATOM 786 C CA . HIS A 1 98 ? 1.179 0.992 -11.141 1.00 93.12 98 HIS A CA 1
ATOM 787 C C . HIS A 1 98 ? -0.017 0.368 -10.426 1.00 93.12 98 HIS A C 1
ATOM 789 O O . HIS A 1 98 ? -0.485 -0.715 -10.778 1.00 93.12 98 HIS A O 1
ATOM 795 N N . THR A 1 99 ? -0.535 1.062 -9.415 1.00 92.56 99 THR A N 1
ATOM 796 C CA . THR A 1 99 ? -1.697 0.600 -8.652 1.00 92.56 99 THR A CA 1
ATOM 797 C C . THR A 1 99 ? -2.905 1.486 -8.859 1.00 92.56 99 THR A C 1
ATOM 799 O O . THR A 1 99 ? -2.789 2.711 -8.842 1.00 92.56 99 THR A O 1
ATOM 802 N N . ILE A 1 100 ? -4.075 0.867 -8.944 1.00 94.69 100 ILE A N 1
ATOM 803 C CA . ILE A 1 100 ? -5.367 1.537 -8.973 1.00 94.69 100 ILE A CA 1
ATOM 804 C C . ILE A 1 100 ? -6.100 1.224 -7.671 1.00 94.69 100 ILE A C 1
ATOM 806 O O . ILE A 1 100 ? -6.375 0.067 -7.350 1.00 94.69 100 ILE A O 1
ATOM 810 N N . LEU A 1 101 ? -6.454 2.278 -6.934 1.00 95.06 101 LEU A N 1
ATOM 811 C CA . LEU A 1 101 ? -7.299 2.191 -5.749 1.00 95.06 101 LEU A CA 1
ATOM 812 C C . LEU A 1 101 ? -8.705 2.704 -6.081 1.00 95.06 101 LEU A C 1
ATOM 814 O O . LEU A 1 101 ? -8.925 3.895 -6.278 1.00 95.06 101 LEU A O 1
ATOM 818 N N . SER A 1 102 ? -9.671 1.794 -6.137 1.00 96.12 102 SER A N 1
ATOM 819 C CA . SER A 1 102 ? -11.070 2.070 -6.460 1.00 96.12 102 SER A CA 1
ATOM 820 C C . SER A 1 102 ? -11.947 2.027 -5.209 1.00 96.12 102 SER A C 1
ATOM 822 O O . SER A 1 102 ? -12.426 0.958 -4.816 1.00 96.12 102 SER A O 1
ATOM 824 N N . ILE A 1 103 ? -12.205 3.187 -4.604 1.00 96.31 103 ILE A N 1
ATOM 825 C CA . ILE A 1 103 ? -13.144 3.321 -3.478 1.00 96.31 103 ILE A CA 1
ATOM 826 C C . ILE A 1 103 ? -14.562 3.087 -4.002 1.00 96.31 103 ILE A C 1
ATOM 828 O O . ILE A 1 103 ? -15.039 3.819 -4.867 1.00 96.31 103 ILE A O 1
ATOM 832 N N . LYS A 1 104 ? -15.236 2.046 -3.506 1.00 96.44 104 LYS A N 1
ATOM 833 C CA . LYS A 1 104 ? -16.595 1.702 -3.953 1.00 96.44 104 LYS A CA 1
ATOM 834 C C . LYS A 1 104 ? -17.655 2.364 -3.087 1.00 96.44 104 LYS A C 1
ATOM 836 O O . LYS A 1 104 ? -18.669 2.824 -3.597 1.00 96.44 104 LYS A O 1
ATOM 841 N N . ASN A 1 105 ? -17.438 2.379 -1.777 1.00 96.56 105 ASN A N 1
ATOM 842 C CA . ASN A 1 105 ? -18.316 2.999 -0.789 1.00 96.56 105 ASN A CA 1
ATOM 843 C C . ASN A 1 105 ? -17.559 3.146 0.544 1.00 96.56 105 ASN A C 1
ATOM 845 O O . ASN A 1 105 ? -16.373 2.839 0.627 1.00 96.56 105 ASN A O 1
ATOM 849 N N . ARG A 1 106 ? -18.252 3.575 1.608 1.00 96.69 106 ARG A N 1
ATOM 850 C CA . ARG A 1 106 ? -17.643 3.764 2.939 1.00 96.69 106 ARG A CA 1
ATOM 851 C C . ARG A 1 106 ? -17.049 2.493 3.564 1.00 96.69 106 ARG A C 1
ATOM 853 O O . ARG A 1 106 ? -16.321 2.605 4.540 1.00 96.69 106 ARG A O 1
ATOM 860 N N . THR A 1 107 ? -17.402 1.302 3.073 1.00 95.00 107 THR A N 1
ATOM 861 C CA . THR A 1 107 ? -16.962 0.019 3.638 1.00 95.00 107 THR A CA 1
ATOM 862 C C . THR A 1 107 ? -15.989 -0.747 2.751 1.00 95.00 107 THR A C 1
ATOM 864 O O . THR A 1 107 ? -15.238 -1.546 3.295 1.00 95.00 107 THR A O 1
ATOM 867 N N . HIS A 1 108 ? -15.977 -0.522 1.434 1.00 93.81 108 HIS A N 1
ATOM 868 C CA . HIS A 1 108 ? -15.216 -1.331 0.481 1.00 93.81 108 HIS A CA 1
ATOM 869 C C . HIS A 1 108 ? -14.364 -0.486 -0.459 1.00 93.81 108 HIS A C 1
ATOM 871 O O . HIS A 1 108 ? -14.858 0.420 -1.138 1.00 93.81 108 HIS A O 1
ATOM 877 N N . THR A 1 109 ? -13.113 -0.906 -0.600 1.00 95.38 109 THR A N 1
ATOM 878 C CA . THR A 1 109 ? -12.172 -0.383 -1.586 1.00 95.38 109 THR A CA 1
ATOM 879 C C . THR A 1 109 ? -11.515 -1.548 -2.314 1.00 95.38 109 THR A C 1
ATOM 881 O O . THR A 1 109 ? -11.085 -2.509 -1.683 1.00 95.38 109 THR A O 1
ATOM 884 N N . HIS A 1 110 ? -11.447 -1.479 -3.641 1.00 94.62 110 HIS A N 1
ATOM 885 C CA . HIS A 1 110 ? -10.714 -2.448 -4.453 1.00 94.62 110 HIS A CA 1
ATOM 886 C C . HIS A 1 110 ? -9.328 -1.907 -4.785 1.00 94.62 110 HIS A C 1
ATOM 888 O O . HIS A 1 110 ? -9.200 -0.756 -5.195 1.00 94.62 110 HIS A O 1
ATOM 894 N N . TYR A 1 111 ? -8.312 -2.738 -4.630 1.00 93.75 111 TYR A N 1
ATOM 895 C CA . TYR A 1 111 ? -6.944 -2.477 -5.038 1.00 93.75 111 TYR A CA 1
ATOM 896 C C . TYR A 1 111 ? -6.570 -3.440 -6.155 1.00 93.75 111 TYR A C 1
ATOM 898 O O . TYR A 1 111 ? -6.782 -4.644 -6.013 1.00 93.75 111 TYR A O 1
ATOM 906 N N . GLY A 1 112 ? -6.000 -2.898 -7.224 1.00 93.62 112 GLY A N 1
ATOM 907 C CA . GLY A 1 112 ? -5.375 -3.658 -8.298 1.00 93.62 112 GLY A CA 1
ATOM 908 C C . GLY A 1 112 ? -3.976 -3.118 -8.568 1.00 93.62 112 GLY A C 1
ATOM 909 O O . GLY A 1 112 ? -3.780 -1.903 -8.609 1.00 93.62 112 GLY A O 1
ATOM 910 N N . TRP A 1 113 ? -3.004 -4.006 -8.743 1.00 93.88 113 TRP A N 1
ATOM 911 C CA . TRP A 1 113 ? -1.672 -3.680 -9.245 1.00 93.88 113 TRP A CA 1
ATOM 912 C C . TRP A 1 113 ? -1.508 -4.236 -10.655 1.00 93.88 113 TRP A C 1
ATOM 914 O O . TRP A 1 113 ? -1.796 -5.405 -10.912 1.00 93.88 113 TRP A O 1
ATOM 924 N N . HIS A 1 114 ? -1.043 -3.388 -11.565 1.00 93.56 114 HIS A N 1
ATOM 925 C CA . HIS A 1 114 ? -0.898 -3.680 -12.983 1.00 93.56 114 HIS A CA 1
ATOM 926 C C . HIS A 1 114 ? 0.569 -3.606 -13.371 1.00 93.56 114 HIS A C 1
ATOM 928 O O . HIS A 1 114 ? 1.225 -2.591 -13.135 1.00 93.56 114 HIS A O 1
ATOM 934 N N . ARG A 1 115 ? 1.067 -4.663 -14.011 1.00 93.88 115 ARG A N 1
ATOM 935 C CA . ARG A 1 115 ? 2.430 -4.708 -14.543 1.00 93.88 115 ARG A CA 1
ATOM 936 C C . ARG A 1 115 ? 2.484 -4.055 -15.913 1.00 93.88 115 ARG A C 1
ATOM 938 O O . ARG A 1 115 ? 1.572 -4.223 -16.717 1.00 93.88 115 ARG A O 1
ATOM 945 N N . ASN A 1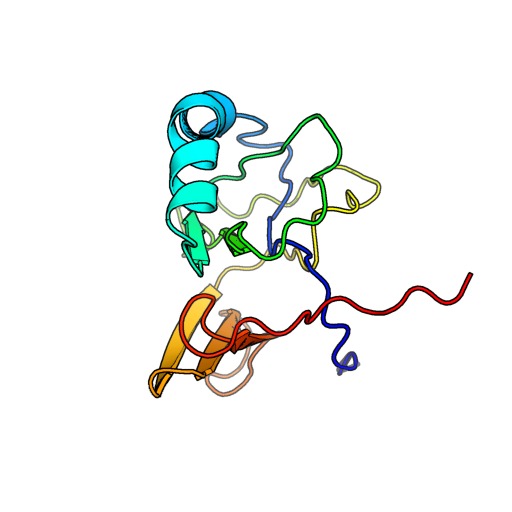 116 ? 3.592 -3.392 -16.215 1.00 92.44 116 ASN A N 1
ATOM 946 C CA . ASN A 1 116 ? 3.778 -2.717 -17.499 1.00 92.44 116 ASN A CA 1
ATOM 947 C C . ASN A 1 116 ? 3.880 -3.693 -18.681 1.00 92.44 116 ASN A C 1
ATOM 949 O O . ASN A 1 116 ? 3.553 -3.323 -19.804 1.00 92.44 116 ASN A O 1
ATOM 953 N N . GLN A 1 117 ? 4.338 -4.926 -18.446 1.00 90.50 117 GLN A N 1
ATOM 954 C CA . GLN A 1 117 ? 4.420 -5.962 -19.481 1.00 90.50 117 GLN A CA 1
ATOM 955 C C . GLN A 1 117 ? 3.083 -6.650 -19.796 1.00 90.50 117 GLN A C 1
ATOM 957 O O . GLN A 1 117 ? 2.993 -7.361 -20.797 1.00 90.50 117 GLN A O 1
ATOM 962 N N . ASP A 1 118 ? 2.064 -6.475 -18.953 1.00 90.69 118 ASP A N 1
ATOM 963 C CA . ASP A 1 118 ? 0.748 -7.064 -19.178 1.00 90.69 118 ASP A CA 1
ATOM 964 C C . ASP A 1 118 ? -0.155 -6.106 -19.970 1.00 90.69 118 ASP A C 1
ATOM 966 O O . ASP A 1 118 ? 0.084 -4.903 -20.067 1.00 90.69 118 ASP A O 1
ATOM 970 N N . SER A 1 119 ? -1.247 -6.630 -20.532 1.00 85.88 119 SER A N 1
ATOM 971 C CA . SER A 1 119 ? -2.298 -5.770 -21.084 1.00 85.88 119 SER A CA 1
ATOM 972 C C . SER A 1 119 ? -2.950 -4.929 -19.981 1.00 85.88 119 SER A C 1
ATOM 974 O O . SER A 1 119 ? -3.124 -5.416 -18.867 1.00 85.88 119 SER A O 1
ATOM 976 N N . TYR A 1 120 ? -3.436 -3.734 -20.323 1.00 80.38 120 TYR A N 1
ATOM 977 C CA . TYR A 1 120 ? -4.013 -2.767 -19.376 1.00 80.38 120 TYR A CA 1
ATOM 978 C C . TYR A 1 120 ? -5.119 -3.323 -18.455 1.00 80.38 120 TYR A C 1
ATOM 980 O O . TYR A 1 120 ? -5.293 -2.857 -17.336 1.00 80.38 120 TYR A O 1
ATOM 988 N N . THR A 1 121 ? -5.872 -4.333 -18.897 1.00 83.75 121 THR A N 1
ATOM 989 C CA . THR A 1 121 ? -6.974 -4.925 -18.120 1.00 83.75 121 THR A CA 1
ATOM 990 C C . THR A 1 121 ? -6.540 -6.019 -17.146 1.00 83.75 121 THR A C 1
ATOM 992 O O . THR A 1 121 ? -7.380 -6.547 -16.423 1.00 83.75 121 THR A O 1
ATOM 995 N N . VAL A 1 122 ? -5.269 -6.428 -17.159 1.00 89.12 122 VAL A N 1
ATOM 996 C CA . VAL A 1 122 ? -4.772 -7.515 -16.309 1.00 89.12 122 VAL A CA 1
ATOM 997 C C . VAL A 1 122 ? -4.254 -6.930 -15.005 1.00 89.12 122 VAL A C 1
ATOM 999 O O . VAL A 1 122 ? -3.325 -6.126 -14.997 1.00 89.12 122 VAL A O 1
ATOM 1002 N N . GLU A 1 123 ? -4.864 -7.357 -13.906 1.00 90.25 123 GLU A N 1
ATOM 1003 C CA . GLU A 1 123 ? -4.396 -7.089 -12.550 1.00 90.25 123 GLU A CA 1
ATOM 1004 C C . GLU A 1 123 ? -3.511 -8.260 -12.100 1.00 90.25 123 GLU A C 1
ATOM 1006 O O . GLU A 1 123 ? -3.966 -9.403 -12.007 1.00 90.25 123 GLU A O 1
ATOM 1011 N N . ALA A 1 124 ? -2.230 -7.988 -11.859 1.00 88.88 124 ALA A N 1
ATOM 1012 C CA . ALA A 1 124 ? -1.248 -8.979 -11.428 1.00 88.88 124 ALA A CA 1
ATOM 1013 C C . ALA A 1 124 ? -1.387 -9.324 -9.937 1.00 88.88 124 ALA A C 1
ATOM 1015 O O . ALA A 1 124 ? -1.173 -10.473 -9.549 1.00 88.88 124 ALA A O 1
ATOM 1016 N N . ASP A 1 125 ? -1.793 -8.346 -9.125 1.00 88.12 125 ASP A N 1
ATOM 1017 C CA . ASP A 1 125 ? -2.234 -8.550 -7.747 1.00 88.12 125 ASP A CA 1
ATOM 1018 C C . ASP A 1 125 ? -3.511 -7.750 -7.474 1.00 88.12 125 ASP A C 1
ATOM 1020 O O . ASP A 1 125 ? -3.698 -6.656 -8.007 1.00 88.12 125 ASP A O 1
ATOM 1024 N N . THR A 1 126 ? -4.400 -8.308 -6.653 1.00 90.81 126 THR A N 1
ATOM 1025 C CA . THR A 1 126 ? -5.689 -7.692 -6.317 1.00 90.81 126 THR A CA 1
ATOM 1026 C C . THR A 1 126 ? -6.061 -7.938 -4.869 1.00 90.81 126 THR A C 1
ATOM 1028 O O . THR A 1 126 ? -5.838 -9.016 -4.312 1.00 90.81 126 THR A O 1
ATOM 1031 N N . MET A 1 127 ? -6.703 -6.950 -4.252 1.00 88.00 127 MET A N 1
ATOM 1032 C CA . MET A 1 127 ? -7.203 -7.085 -2.892 1.00 88.00 127 MET A CA 1
ATOM 1033 C C . MET A 1 127 ? -8.442 -6.227 -2.659 1.00 88.00 127 MET A C 1
ATOM 1035 O O . MET A 1 127 ? -8.553 -5.099 -3.134 1.00 88.00 127 MET A O 1
ATOM 1039 N N . TRP A 1 128 ? -9.370 -6.754 -1.865 1.00 90.31 128 TRP A N 1
ATOM 1040 C CA . TRP A 1 128 ? -10.441 -5.957 -1.281 1.00 90.31 128 TRP A CA 1
ATOM 1041 C C . TRP A 1 128 ? -10.033 -5.493 0.110 1.00 90.31 128 TRP A C 1
ATOM 1043 O O . TRP A 1 128 ? -9.669 -6.306 0.960 1.00 90.31 128 TRP A O 1
ATOM 1053 N N . PHE A 1 129 ? -10.134 -4.190 0.329 1.00 90.00 129 PHE A N 1
ATOM 1054 C CA . PHE A 1 129 ? -9.984 -3.552 1.621 1.00 90.00 129 PHE A CA 1
ATOM 1055 C C . PHE A 1 129 ? -11.350 -3.277 2.225 1.00 90.00 129 PHE A C 1
ATOM 1057 O O . PHE A 1 129 ? -12.223 -2.684 1.581 1.00 90.00 129 PHE A O 1
ATOM 1064 N N . TYR A 1 130 ? -11.491 -3.679 3.481 1.00 91.75 130 TYR A N 1
ATOM 1065 C CA . TYR A 1 130 ? -12.638 -3.368 4.309 1.00 91.75 130 TYR A CA 1
ATOM 1066 C C . TYR A 1 130 ? -12.272 -2.259 5.280 1.00 91.75 130 TYR A C 1
ATOM 1068 O O . TYR A 1 130 ? -11.241 -2.326 5.957 1.00 91.75 130 TYR A O 1
ATOM 1076 N N . ASN A 1 131 ? -13.104 -1.222 5.311 1.00 93.25 131 ASN A N 1
ATOM 1077 C CA . ASN A 1 131 ? -12.802 -0.033 6.086 1.00 93.25 131 ASN A CA 1
ATOM 1078 C C . ASN A 1 131 ? -12.745 -0.344 7.590 1.00 93.25 131 ASN A C 1
ATOM 1080 O O . ASN A 1 131 ? -13.692 -0.883 8.165 1.00 93.25 131 ASN A O 1
ATOM 1084 N N . ARG A 1 132 ? -11.662 0.062 8.248 1.00 90.38 132 ARG A N 1
ATOM 1085 C CA . ARG A 1 132 ? -11.359 -0.235 9.656 1.00 90.38 132 ARG A CA 1
ATOM 1086 C C . ARG A 1 132 ? -12.295 0.465 10.646 1.00 90.38 132 ARG A C 1
ATOM 1088 O O . ARG A 1 132 ? -12.325 0.087 11.816 1.00 90.38 132 ARG A O 1
ATOM 1095 N N . PHE A 1 133 ? -13.055 1.465 10.202 1.00 91.75 133 PHE A N 1
ATOM 1096 C CA . PHE A 1 133 ? -14.040 2.175 11.018 1.00 91.75 133 PHE A CA 1
ATOM 1097 C C . PHE A 1 133 ? -15.469 1.672 10.762 1.00 91.75 133 PHE A C 1
ATOM 1099 O O . PHE A 1 133 ? -16.177 1.302 11.694 1.00 91.75 133 PHE A O 1
ATOM 1106 N N . TRP A 1 134 ? -15.892 1.610 9.498 1.00 92.62 134 TRP A N 1
ATOM 1107 C CA . TRP A 1 134 ? -17.259 1.274 9.092 1.00 92.62 134 TRP A CA 1
ATOM 1108 C C . TRP A 1 134 ? -17.506 -0.229 8.885 1.00 92.62 134 TRP A C 1
ATOM 1110 O O . TRP A 1 134 ? -18.665 -0.643 8.837 1.00 92.62 134 TRP A O 1
ATOM 1120 N N . HIS A 1 135 ? -16.458 -1.044 8.718 1.00 91.81 135 HIS A N 1
ATOM 1121 C CA . HIS A 1 135 ? -16.557 -2.491 8.487 1.00 91.81 135 HIS A CA 1
ATOM 1122 C C . HIS A 1 135 ? -15.317 -3.278 8.983 1.00 91.81 135 HIS A C 1
ATOM 1124 O O . HIS A 1 135 ? -14.612 -3.893 8.180 1.00 91.81 135 HIS A O 1
ATOM 1130 N N . PRO A 1 136 ? -15.018 -3.281 10.299 1.00 86.50 136 PRO A N 1
ATOM 1131 C CA . PRO A 1 136 ? -13.807 -3.896 10.849 1.00 86.50 136 PRO A CA 1
ATOM 1132 C C . PRO A 1 136 ? -13.917 -5.428 10.966 1.00 86.50 136 PRO A C 1
ATOM 1134 O O . PRO A 1 136 ? -14.001 -5.972 12.068 1.00 86.50 136 PRO A O 1
ATOM 1137 N N . ILE A 1 137 ? -13.913 -6.140 9.839 1.00 83.56 137 ILE A N 1
ATOM 1138 C CA . ILE A 1 137 ? -13.946 -7.612 9.802 1.00 83.56 137 ILE A CA 1
ATOM 1139 C C . ILE A 1 137 ? -12.541 -8.216 9.724 1.00 83.56 137 ILE A C 1
ATOM 1141 O O . ILE A 1 137 ? -11.665 -7.687 9.050 1.00 83.56 137 ILE A O 1
ATOM 1145 N N . ASN A 1 138 ? -12.301 -9.322 10.433 1.00 69.19 138 ASN A N 1
ATOM 1146 C CA . ASN A 1 138 ? -11.003 -9.995 10.394 1.00 69.19 138 ASN A CA 1
ATOM 1147 C C . ASN A 1 138 ? -10.840 -10.776 9.086 1.00 69.19 138 ASN A C 1
ATOM 1149 O O . ASN A 1 138 ? -11.371 -11.874 8.940 1.00 69.19 138 ASN A O 1
ATOM 1153 N N . ASP A 1 139 ? -10.047 -10.225 8.176 1.00 63.72 139 ASP A N 1
ATOM 1154 C CA . ASP A 1 139 ? -9.815 -10.794 6.847 1.00 63.72 139 ASP A CA 1
ATOM 1155 C C . ASP A 1 139 ? -8.584 -11.695 6.791 1.00 63.72 139 ASP A C 1
ATOM 1157 O O . ASP A 1 139 ? -8.009 -11.878 5.720 1.00 63.72 139 ASP A O 1
ATOM 1161 N N . SER A 1 140 ? -8.115 -12.207 7.935 1.00 56.22 140 SER A N 1
ATOM 1162 C CA . SER A 1 140 ? -6.948 -13.091 7.973 1.00 56.22 140 SER A CA 1
ATOM 1163 C C . SER A 1 140 ? -7.314 -14.556 7.719 1.00 56.22 140 SER A C 1
ATOM 1165 O O . SER A 1 140 ? -8.355 -14.964 8.231 1.00 56.22 140 SER A O 1
ATOM 1167 N N . PRO A 1 141 ? -6.504 -15.417 7.048 1.00 47.19 141 PRO A N 1
ATOM 1168 C CA . PRO A 1 141 ? -6.919 -16.792 6.895 1.00 47.19 141 PRO A CA 1
ATOM 1169 C C . PRO A 1 141 ? -6.768 -17.447 8.267 1.00 47.19 141 PRO A C 1
ATOM 1171 O O . PRO A 1 141 ? -5.754 -17.274 8.962 1.00 47.19 141 PRO A O 1
ATOM 1174 N N . SER A 1 142 ? -7.779 -18.207 8.663 1.00 36.81 142 SER A N 1
ATOM 1175 C CA . SER A 1 142 ? -7.664 -19.164 9.752 1.00 36.81 142 SER A CA 1
ATOM 1176 C C . SER A 1 142 ? -6.620 -20.205 9.348 1.00 36.81 142 SER A C 1
ATOM 1178 O O . SER A 1 142 ? -6.820 -20.963 8.400 1.00 36.81 142 SER A O 1
ATOM 1180 N N . PHE A 1 143 ? -5.481 -20.223 10.037 1.00 38.31 143 PHE A N 1
ATOM 1181 C CA . PHE A 1 143 ? -4.552 -21.339 9.924 1.00 38.31 143 PHE A CA 1
ATOM 1182 C C . PHE A 1 143 ? -5.194 -22.502 10.678 1.00 38.31 143 PHE A C 1
ATOM 1184 O O . PHE A 1 143 ? -5.241 -22.475 11.905 1.00 38.31 143 PHE A O 1
ATOM 1191 N N . HIS A 1 144 ? -5.734 -23.485 9.957 1.00 29.12 144 HIS A N 1
ATOM 1192 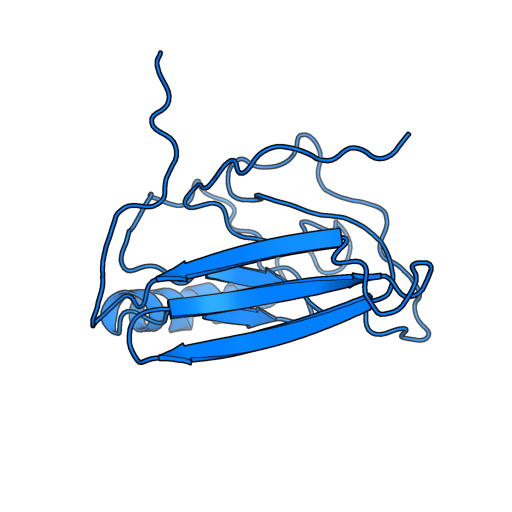C CA . HIS A 1 144 ? -5.908 -24.803 10.553 1.00 29.12 144 HIS A CA 1
ATOM 1193 C C . HIS A 1 144 ? -4.504 -25.367 10.780 1.00 29.12 144 HIS A C 1
ATOM 1195 O O . HIS A 1 144 ? -3.720 -25.471 9.835 1.00 29.12 144 HIS A O 1
ATOM 1201 N N . SER A 1 145 ? -4.188 -25.579 12.057 1.00 32.38 145 SER A N 1
ATOM 1202 C CA . SER A 1 145 ? -3.003 -26.281 12.558 1.00 32.38 145 SER A CA 1
ATOM 1203 C C . SER A 1 145 ? -2.944 -27.711 12.049 1.00 32.38 145 SER A C 1
ATOM 1205 O O . SER A 1 145 ? -4.024 -28.347 12.076 1.00 32.38 145 SER A O 1
#